Protein AF-A0A953IG51-F1 (afdb_monomer)

Radius of gyration: 17.83 Å; Cα contacts (8 Å, |Δi|>4): 165; chains: 1; bounding box: 42×35×48 Å

Secondary structure (DSSP, 8-state):
--HHHHHHHH-TTHHHHT---STTS-HHHHHHHHHHHHHHHHHHHHHHHHHHHHHHHHHTT--HHHHHHHHHHHHHHIIIIIIIHHHHHHHHHHHHHHHT----SHHHHHHHHHHHHHHHHHHHHHHTT----TT-PSSPP-

Foldseek 3Di:
DDPLLVVLCPPDPLSVVQVQDPPPVCNQQQSLLSSLQVQLVVLVVVLVVLVVVLVVCVVVVHDVLSNLLSQALNQLSCPFSHPVSNVVSVVSSVVCVVVVDGPDDCVSVCSNCCRVVVSVVVNVVSVVPPRAHPVRDPPGDD

Nearest PDB structures (foldseek):
  8x2k-assembly1_A  TM=5.320E-01  e=3.156E+00  Homo sapiens
  2cj7-assembly1_A  TM=3.787E-01  e=5.299E+00  Nicotiana tabacum
  2cj5-assembly1_A  TM=3.652E-01  e=7.615E+00  Nicotiana tabacum

pLDDT: mean 83.53, std 13.09, range [49.72, 96.62]

Solvent-accessible surface area (backbone atoms only — not comparable to full-atom values): 7460 Å² total; per-residue (Å²): 134,57,71,41,50,52,55,37,64,72,32,84,69,62,16,63,77,58,56,69,56,72,89,76,72,53,40,53,27,43,23,47,22,44,41,31,38,52,51,9,54,54,27,42,52,54,18,50,53,32,56,54,45,39,59,48,31,62,76,68,69,48,63,66,65,60,35,42,41,31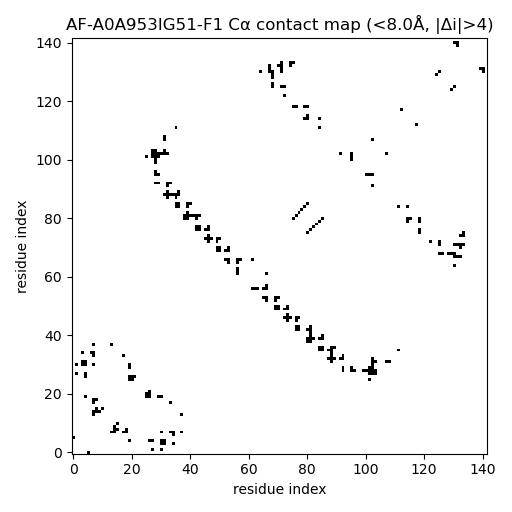,49,19,52,22,41,45,28,41,48,47,36,12,48,53,30,32,51,50,12,53,51,45,38,50,49,17,66,75,69,73,42,63,51,69,68,65,64,65,50,50,56,51,46,50,36,53,52,46,50,51,54,50,51,52,44,34,77,74,66,50,54,54,53,76,79,64,61,80,81,67,76,130

Structure (mmCIF, N/CA/C/O backbone):
data_AF-A0A953IG51-F1
#
_entry.id   AF-A0A953IG51-F1
#
loop_
_atom_site.group_PDB
_atom_site.id
_atom_site.type_symbol
_atom_site.label_atom_id
_atom_site.label_alt_id
_atom_site.label_comp_id
_atom_site.label_asym_id
_atom_site.label_entity_id
_atom_site.label_seq_id
_atom_site.pdbx_PDB_ins_code
_atom_site.Cartn_x
_atom_site.Cartn_y
_atom_site.Cartn_z
_atom_site.occupancy
_atom_site.B_iso_or_equiv
_atom_site.auth_seq_id
_atom_site.auth_comp_id
_atom_site.auth_asym_id
_atom_site.auth_atom_id
_atom_site.pdbx_PDB_model_num
ATOM 1 N N . MET A 1 1 ? -23.320 -6.382 13.100 1.00 55.28 1 MET A N 1
ATOM 2 C CA . MET A 1 1 ? -22.054 -7.010 12.658 1.00 55.28 1 MET A CA 1
ATOM 3 C C . MET A 1 1 ? -21.304 -5.973 11.841 1.00 55.28 1 MET A C 1
ATOM 5 O O . MET A 1 1 ? -21.896 -5.436 10.913 1.00 55.28 1 MET A O 1
ATOM 9 N N . SER A 1 2 ? -20.069 -5.632 12.211 1.00 68.44 2 SER A N 1
ATOM 10 C CA . SER A 1 2 ? -19.272 -4.655 11.456 1.00 68.44 2 SER A CA 1
ATOM 11 C C . SER A 1 2 ? -18.811 -5.245 10.115 1.00 68.44 2 SER A C 1
ATOM 13 O O . SER A 1 2 ? -18.553 -6.449 10.010 1.00 68.44 2 SER A O 1
ATOM 15 N N . ILE A 1 3 ? -18.681 -4.396 9.088 1.00 76.81 3 ILE A N 1
ATOM 16 C CA . ILE A 1 3 ? -18.121 -4.767 7.775 1.00 76.81 3 ILE A CA 1
ATOM 17 C C . ILE A 1 3 ? -16.726 -5.384 7.952 1.00 76.81 3 ILE A C 1
ATOM 19 O O . ILE A 1 3 ? -16.424 -6.410 7.346 1.00 76.81 3 ILE A O 1
ATOM 23 N N . ALA A 1 4 ? -15.912 -4.831 8.858 1.00 70.50 4 ALA A N 1
ATOM 24 C CA . ALA A 1 4 ? -14.575 -5.344 9.141 1.00 70.50 4 ALA A CA 1
ATOM 25 C C . ALA A 1 4 ? -14.598 -6.787 9.671 1.00 70.50 4 ALA A C 1
ATOM 27 O O . ALA A 1 4 ? -13.842 -7.632 9.200 1.00 70.50 4 ALA A O 1
ATOM 28 N N . THR A 1 5 ? -15.520 -7.107 10.585 1.00 71.25 5 THR A N 1
ATOM 29 C CA . THR A 1 5 ? -15.687 -8.468 11.123 1.00 71.25 5 THR A CA 1
ATOM 30 C C . THR A 1 5 ? -16.060 -9.468 10.028 1.00 71.25 5 THR A C 1
ATOM 32 O O . THR A 1 5 ? -15.608 -10.612 10.054 1.00 71.25 5 THR A O 1
ATOM 35 N N . THR A 1 6 ? -16.868 -9.036 9.056 1.00 76.69 6 THR A N 1
ATOM 36 C CA . THR A 1 6 ? -17.263 -9.870 7.912 1.00 76.69 6 THR A CA 1
ATOM 37 C C . THR A 1 6 ? -16.058 -10.158 7.017 1.00 76.69 6 THR A C 1
ATOM 39 O O . THR A 1 6 ? -15.784 -11.321 6.732 1.00 76.69 6 THR A O 1
ATOM 42 N N . LEU A 1 7 ? -15.291 -9.120 6.657 1.00 75.56 7 LEU A N 1
ATOM 43 C CA . LEU A 1 7 ? -14.107 -9.229 5.795 1.00 75.56 7 LEU A CA 1
ATOM 44 C C . LEU A 1 7 ? -13.004 -10.105 6.405 1.00 75.56 7 LEU A C 1
ATOM 46 O O . LEU A 1 7 ? -12.439 -10.964 5.722 1.00 75.56 7 LEU A O 1
ATOM 50 N N . VAL A 1 8 ? -12.724 -9.934 7.701 1.00 75.06 8 VAL A N 1
ATOM 51 C CA . VAL A 1 8 ? -11.751 -10.766 8.422 1.00 75.06 8 VAL A CA 1
ATOM 52 C C . VAL A 1 8 ? -12.167 -12.236 8.354 1.00 75.06 8 VAL A C 1
ATOM 54 O O . VAL A 1 8 ? -11.367 -13.077 7.958 1.00 75.06 8 VAL A O 1
ATOM 57 N N . LYS A 1 9 ? -13.436 -12.555 8.639 1.00 70.25 9 LYS A N 1
ATOM 58 C CA . LYS A 1 9 ? -13.934 -13.943 8.662 1.00 70.25 9 LYS A CA 1
ATOM 59 C C . LYS A 1 9 ? -13.997 -14.611 7.299 1.00 70.25 9 LYS A C 1
ATOM 61 O O . LYS A 1 9 ? -13.795 -15.819 7.217 1.00 70.25 9 LYS A O 1
ATOM 66 N N . SER A 1 10 ? -14.257 -13.850 6.241 1.00 73.50 10 SER A N 1
ATOM 67 C CA . SER A 1 10 ? -14.240 -14.378 4.875 1.00 73.50 10 SER A CA 1
ATOM 68 C C . SER A 1 10 ? -12.830 -14.649 4.343 1.00 73.50 10 SER A C 1
ATOM 70 O O . SER A 1 10 ? -12.695 -15.258 3.286 1.00 73.50 10 SER A O 1
ATOM 72 N N . THR A 1 11 ? -11.773 -14.217 5.042 1.00 72.62 11 THR A N 1
ATOM 73 C CA . THR A 1 11 ? -10.394 -14.399 4.577 1.00 72.62 11 THR A CA 1
ATOM 74 C C . THR A 1 11 ? -9.834 -15.746 5.063 1.00 72.62 11 THR A C 1
ATOM 76 O O . THR A 1 11 ? -9.657 -15.934 6.266 1.00 72.62 11 THR A O 1
ATOM 79 N N . PRO A 1 12 ? -9.497 -16.695 4.173 1.00 59.94 12 PRO A N 1
ATOM 80 C CA . PRO A 1 12 ? -9.271 -18.093 4.554 1.00 59.94 12 PRO A CA 1
ATOM 81 C C . PRO A 1 12 ? -8.053 -18.333 5.462 1.00 59.94 12 PRO A C 1
ATOM 83 O O . PRO A 1 12 ? -8.147 -19.107 6.414 1.00 59.94 12 PRO A O 1
ATOM 86 N N . ILE A 1 13 ? -6.916 -17.683 5.185 1.00 67.50 13 ILE A N 1
ATOM 87 C CA . ILE A 1 13 ? -5.656 -17.897 5.925 1.00 67.50 13 ILE A CA 1
ATOM 88 C C . ILE A 1 13 ? -5.546 -16.904 7.085 1.00 67.50 13 ILE A C 1
ATOM 90 O O . ILE A 1 13 ? -5.515 -17.290 8.252 1.00 67.50 13 ILE A O 1
ATOM 94 N N . PHE A 1 14 ? -5.566 -15.609 6.776 1.00 62.25 14 PHE A N 1
ATOM 95 C CA . PHE A 1 14 ? -5.422 -14.560 7.782 1.00 62.25 14 PHE A CA 1
ATOM 96 C C . PHE A 1 14 ? -6.632 -14.440 8.724 1.00 62.25 14 PHE A C 1
ATOM 98 O O . PHE A 1 14 ? -6.458 -14.136 9.900 1.00 62.25 14 PHE A O 1
ATOM 105 N N . GLY A 1 15 ? -7.847 -14.756 8.268 1.00 58.84 15 GLY A N 1
ATOM 106 C CA . GLY A 1 15 ? -9.052 -14.697 9.104 1.00 58.84 15 GLY A CA 1
ATOM 107 C C . GLY A 1 15 ? -9.077 -15.713 10.243 1.00 58.84 15 GLY A C 1
ATOM 108 O O . GLY A 1 15 ? -9.733 -15.478 11.254 1.00 58.84 15 GLY A O 1
ATOM 109 N N . ARG A 1 16 ? -8.333 -16.822 10.114 1.00 62.75 16 ARG A N 1
ATOM 110 C CA . ARG A 1 16 ? -8.141 -17.798 11.199 1.00 62.75 16 ARG A CA 1
ATOM 111 C C . ARG A 1 16 ? -7.138 -17.309 12.245 1.00 62.75 16 ARG A C 1
ATOM 113 O O . ARG A 1 16 ? -7.336 -17.572 13.423 1.00 62.75 16 ARG A O 1
ATOM 120 N N . MET A 1 17 ? -6.094 -16.588 11.826 1.00 58.62 17 MET A N 1
ATOM 121 C CA . MET A 1 17 ? -5.091 -16.005 12.732 1.00 58.62 17 MET A CA 1
ATOM 122 C C . MET A 1 17 ? -5.637 -14.812 13.520 1.00 58.62 17 MET A C 1
ATOM 124 O O . MET A 1 17 ? -5.308 -14.650 14.689 1.00 58.62 17 MET A O 1
ATOM 128 N N . PHE A 1 18 ? -6.497 -14.008 12.897 1.00 61.56 18 PHE A N 1
ATOM 129 C CA . PHE A 1 18 ? -7.166 -12.868 13.530 1.00 61.56 18 PHE A CA 1
ATOM 130 C C . PHE A 1 18 ? -8.628 -13.171 13.868 1.00 61.56 18 PHE A C 1
ATOM 132 O O . PHE A 1 18 ? -9.478 -12.278 13.838 1.00 61.56 18 PHE A O 1
ATOM 139 N N . ALA A 1 19 ? -8.937 -14.441 14.146 1.00 60.12 19 ALA A N 1
ATOM 140 C CA . ALA A 1 19 ? -10.289 -14.871 14.455 1.00 60.12 19 ALA A CA 1
ATOM 141 C C . ALA A 1 19 ? -10.822 -14.072 15.647 1.00 60.12 19 ALA A C 1
ATOM 143 O O . ALA A 1 19 ? -10.312 -14.148 16.764 1.00 60.12 19 ALA A O 1
ATOM 144 N N . VAL A 1 20 ? -11.851 -13.274 15.381 1.00 60.66 20 VAL A N 1
ATOM 145 C CA . VAL A 1 20 ? -12.461 -12.433 16.399 1.00 60.66 20 VAL A CA 1
ATOM 146 C C . VAL A 1 20 ? -13.403 -13.303 17.235 1.00 60.66 20 VAL A C 1
ATOM 148 O O . VAL A 1 20 ? -14.402 -13.814 16.716 1.00 60.66 20 VAL A O 1
ATOM 151 N N . ASP A 1 21 ? -13.041 -13.528 18.499 1.00 56.53 21 ASP A N 1
ATOM 152 C CA . ASP A 1 21 ? -13.813 -14.351 19.430 1.00 56.53 21 ASP A CA 1
ATOM 153 C C . ASP A 1 21 ? -15.129 -13.654 19.806 1.00 56.53 21 ASP A C 1
ATOM 155 O O . ASP A 1 21 ? -15.152 -12.530 20.310 1.00 56.53 21 ASP A O 1
ATOM 159 N N . LYS A 1 22 ? -16.239 -14.347 19.540 1.00 59.78 22 LYS A N 1
ATOM 160 C CA . LYS A 1 22 ? -17.603 -13.883 19.815 1.00 59.78 22 LYS A CA 1
ATOM 161 C C . LYS A 1 22 ? -18.030 -14.082 21.262 1.00 59.78 22 LYS A C 1
ATOM 163 O O . LYS A 1 22 ? -18.970 -13.423 21.695 1.00 59.78 22 LYS A O 1
ATOM 168 N N . SER A 1 23 ? -17.389 -14.994 21.988 1.00 54.94 23 SER A N 1
ATOM 169 C CA . SER A 1 23 ? -17.820 -15.396 23.329 1.00 54.94 23 SER A CA 1
ATOM 170 C C . SER A 1 23 ? -17.593 -14.308 24.383 1.00 54.94 23 SER A C 1
ATOM 172 O O . SER A 1 23 ? -18.292 -14.269 25.391 1.00 54.94 23 SER A O 1
ATOM 174 N N . THR A 1 24 ? -16.663 -13.385 24.123 1.00 57.97 24 THR A N 1
ATOM 175 C CA . THR A 1 24 ? -16.230 -12.352 25.075 1.00 57.97 24 THR A CA 1
ATOM 176 C C . THR A 1 24 ? -16.889 -10.987 24.857 1.00 57.97 24 THR A C 1
ATOM 178 O O . THR A 1 24 ? -16.713 -10.092 25.678 1.00 57.97 24 THR A O 1
ATOM 181 N N . GLY A 1 25 ? -17.633 -10.790 23.759 1.00 58.25 25 GLY A N 1
ATOM 182 C CA . GLY A 1 25 ? -18.230 -9.491 23.408 1.00 58.25 25 GLY A CA 1
ATOM 183 C C . GLY A 1 25 ? -17.225 -8.420 22.952 1.00 58.25 25 GLY A C 1
ATOM 184 O O . GLY A 1 25 ? -17.618 -7.289 22.681 1.00 58.25 25 GLY A O 1
ATOM 185 N N . LEU A 1 26 ? -15.939 -8.766 22.812 1.00 58.81 26 LEU A N 1
ATOM 186 C CA . LEU A 1 26 ? -14.856 -7.844 22.440 1.00 58.81 26 LEU A CA 1
ATOM 187 C C . LEU A 1 26 ? -14.641 -7.746 20.917 1.00 58.81 26 LEU A C 1
ATOM 189 O O . LEU A 1 26 ? -13.632 -7.195 20.472 1.00 58.81 26 LEU A O 1
ATOM 193 N N . GLU A 1 27 ? -15.575 -8.260 20.099 1.00 64.44 27 GLU A N 1
ATOM 194 C CA . GLU A 1 27 ? -15.394 -8.313 18.640 1.00 64.44 27 GLU A CA 1
ATOM 195 C C . GLU A 1 27 ? -15.150 -6.935 18.018 1.00 64.44 27 GLU A C 1
ATOM 197 O O . GLU A 1 27 ? -14.348 -6.781 17.094 1.00 64.44 27 GLU A O 1
ATOM 202 N N . GLU A 1 28 ? -15.843 -5.925 18.529 1.00 61.12 28 GLU A N 1
ATOM 203 C CA . GLU A 1 28 ? -15.768 -4.571 17.996 1.00 61.12 28 GLU A CA 1
ATOM 204 C C . GLU A 1 28 ? -14.478 -3.841 18.379 1.00 61.12 28 GLU A C 1
ATOM 206 O O . GLU A 1 28 ? -14.121 -2.855 17.738 1.00 61.12 28 GLU A O 1
ATOM 211 N N . ILE A 1 29 ? -13.748 -4.333 19.384 1.00 63.91 29 ILE A N 1
ATOM 212 C CA . ILE A 1 29 ? -12.485 -3.724 19.810 1.00 63.91 29 ILE A CA 1
ATOM 213 C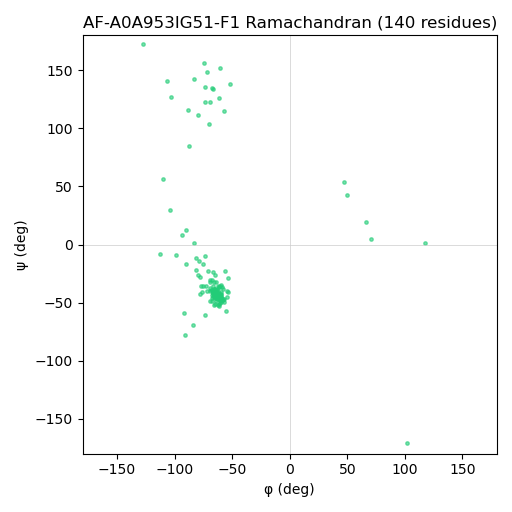 C . ILE A 1 29 ? -11.390 -3.966 18.778 1.00 63.91 29 ILE A C 1
ATOM 215 O O . ILE A 1 29 ? -10.637 -3.047 18.457 1.00 63.91 29 ILE A O 1
ATOM 219 N N . ASN A 1 30 ? -11.348 -5.168 18.200 1.00 76.31 30 ASN A N 1
ATOM 220 C CA . ASN A 1 30 ? -10.200 -5.606 17.410 1.00 76.31 30 ASN A CA 1
ATOM 221 C C . ASN A 1 30 ? -10.481 -5.778 15.914 1.00 76.31 30 ASN A C 1
ATOM 223 O O . ASN A 1 30 ? -9.530 -5.955 15.158 1.00 76.31 30 ASN A O 1
ATOM 227 N N . ALA A 1 31 ? -11.731 -5.684 15.447 1.00 83.31 31 ALA A N 1
ATOM 228 C CA . ALA A 1 31 ? -12.062 -5.958 14.044 1.00 83.31 31 ALA A CA 1
ATOM 229 C C . ALA A 1 31 ? -11.354 -5.027 13.037 1.00 83.31 31 ALA A C 1
ATOM 231 O O . ALA A 1 31 ? -10.784 -5.505 12.057 1.00 83.31 31 ALA A O 1
ATOM 232 N N . TRP A 1 32 ? -11.365 -3.709 13.265 1.00 89.31 32 TRP A N 1
ATOM 233 C CA . TRP A 1 32 ? -10.679 -2.746 12.390 1.00 89.31 32 TRP A CA 1
ATOM 234 C C . TRP A 1 32 ? -9.148 -2.848 12.464 1.00 89.31 32 TRP A C 1
ATOM 236 O O . TRP A 1 32 ? -8.524 -2.949 11.405 1.00 89.31 32 TRP A O 1
ATOM 246 N N . PRO A 1 33 ? -8.528 -2.882 13.663 1.00 90.12 33 PRO A N 1
ATOM 247 C CA . PRO A 1 33 ? -7.095 -3.137 13.792 1.00 90.12 33 PRO A CA 1
ATOM 248 C C . PRO A 1 33 ? -6.643 -4.428 13.102 1.00 90.12 33 PRO A C 1
ATOM 250 O O . PRO A 1 33 ? -5.662 -4.419 12.360 1.00 90.12 33 PRO A O 1
ATOM 253 N N . ALA A 1 34 ? -7.388 -5.522 13.288 1.00 88.62 34 ALA A N 1
ATOM 254 C CA . ALA A 1 34 ? -7.118 -6.799 12.639 1.00 88.62 34 ALA A CA 1
ATOM 255 C C . ALA A 1 34 ? -7.175 -6.679 11.114 1.00 88.62 34 ALA A C 1
ATOM 257 O O . ALA A 1 34 ? -6.242 -7.102 10.438 1.00 88.62 34 ALA A O 1
ATOM 258 N N . LEU A 1 35 ? -8.219 -6.049 10.566 1.00 90.62 35 LEU A N 1
ATOM 259 C CA . LEU A 1 35 ? -8.336 -5.840 9.124 1.00 90.62 35 LEU A CA 1
ATOM 260 C C . LEU A 1 35 ? -7.163 -5.014 8.567 1.00 90.62 35 LEU A C 1
ATOM 262 O O . LEU A 1 35 ? -6.605 -5.369 7.532 1.00 90.62 35 LEU A O 1
ATOM 266 N N . MET A 1 36 ? -6.749 -3.950 9.263 1.00 94.12 36 MET A N 1
ATOM 267 C CA . MET A 1 36 ? -5.596 -3.133 8.865 1.00 94.12 36 MET A CA 1
ATOM 268 C C . MET A 1 36 ? -4.296 -3.942 8.832 1.00 94.12 36 MET A C 1
ATOM 270 O O . MET A 1 36 ? -3.559 -3.846 7.850 1.00 94.12 36 MET A O 1
ATOM 274 N N . ILE A 1 37 ? -4.042 -4.757 9.861 1.00 93.81 37 ILE A N 1
ATOM 275 C CA . ILE A 1 37 ? -2.861 -5.630 9.944 1.00 93.81 37 ILE A CA 1
ATOM 276 C C . ILE A 1 37 ? -2.905 -6.711 8.856 1.00 93.81 37 ILE A C 1
ATOM 278 O O . ILE A 1 37 ? -1.913 -6.964 8.182 1.00 93.81 37 ILE A O 1
ATOM 282 N N . MET A 1 38 ? -4.056 -7.344 8.638 1.00 92.25 38 MET A N 1
ATOM 283 C CA . MET A 1 38 ? -4.209 -8.359 7.594 1.00 92.25 38 MET A CA 1
ATOM 284 C C . MET A 1 38 ? -3.929 -7.789 6.209 1.00 92.25 38 MET A C 1
ATOM 286 O O . MET A 1 38 ? -3.137 -8.342 5.449 1.00 92.25 38 MET A O 1
ATOM 290 N N . SER A 1 39 ? -4.562 -6.662 5.888 1.00 93.38 39 SER A N 1
ATOM 291 C CA . SER A 1 39 ? -4.361 -5.987 4.614 1.00 93.38 39 SER A CA 1
ATOM 292 C C . SER A 1 39 ? -2.912 -5.513 4.450 1.00 93.38 39 SER A C 1
ATOM 294 O O . SER A 1 39 ? -2.383 -5.622 3.349 1.00 93.38 39 SER A O 1
ATOM 296 N N . SER A 1 40 ? -2.228 -5.065 5.511 1.00 95.94 40 SER A N 1
ATOM 297 C CA . SER A 1 40 ? -0.828 -4.639 5.388 1.00 95.94 40 SER A CA 1
ATOM 298 C C . SER A 1 40 ? 0.101 -5.797 5.018 1.00 95.94 40 SER A C 1
ATOM 300 O O . SER A 1 40 ? 0.970 -5.625 4.168 1.00 95.94 40 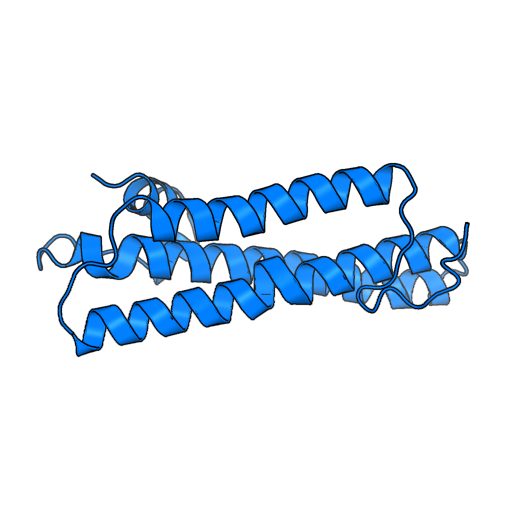SER A O 1
ATOM 302 N N . PHE A 1 41 ? -0.117 -7.003 5.550 1.00 94.38 41 PHE A N 1
ATOM 303 C CA . PHE A 1 41 ? 0.657 -8.181 5.143 1.00 94.38 41 PHE A CA 1
ATOM 304 C C . PHE A 1 41 ? 0.412 -8.598 3.690 1.00 94.38 41 PHE A C 1
ATOM 306 O O . PHE A 1 41 ? 1.343 -9.056 3.029 1.00 94.38 41 PHE A O 1
ATOM 313 N N . VAL A 1 42 ? -0.796 -8.397 3.158 1.00 93.81 42 VAL A N 1
ATOM 314 C CA . VAL A 1 42 ? -1.046 -8.579 1.717 1.00 93.81 42 VAL A CA 1
ATOM 315 C C . VAL A 1 42 ? -0.171 -7.619 0.908 1.00 93.81 42 VAL A C 1
ATOM 317 O O . VAL A 1 42 ? 0.507 -8.038 -0.029 1.00 93.81 42 VAL A O 1
ATOM 320 N N . TRP A 1 43 ? -0.108 -6.350 1.314 1.00 95.44 43 TRP A N 1
ATOM 321 C CA . TRP A 1 43 ? 0.743 -5.356 0.661 1.00 95.44 43 TRP A CA 1
ATOM 322 C C . TRP A 1 43 ? 2.239 -5.610 0.836 1.00 95.44 43 TRP A C 1
ATOM 324 O O . TRP A 1 43 ? 2.996 -5.326 -0.087 1.00 95.44 43 TRP A O 1
ATOM 334 N N . LEU A 1 44 ? 2.673 -6.210 1.949 1.00 96.19 44 LEU A N 1
ATOM 335 C CA . LEU A 1 44 ? 4.055 -6.665 2.116 1.00 96.19 44 LEU A CA 1
ATOM 336 C C . LEU A 1 44 ? 4.428 -7.726 1.079 1.00 96.19 44 LEU A C 1
ATOM 338 O O . LEU A 1 44 ? 5.514 -7.665 0.513 1.00 96.19 44 LEU A O 1
ATOM 342 N N . VAL A 1 45 ? 3.538 -8.685 0.811 1.00 95.94 45 VAL A N 1
ATOM 343 C CA . VAL A 1 45 ? 3.779 -9.707 -0.217 1.00 95.94 45 VAL A CA 1
ATOM 344 C C . VAL A 1 45 ? 3.883 -9.057 -1.595 1.00 95.94 45 VAL A C 1
ATOM 346 O O . VAL A 1 45 ? 4.837 -9.330 -2.319 1.00 95.94 45 VAL A O 1
ATOM 349 N N . VAL A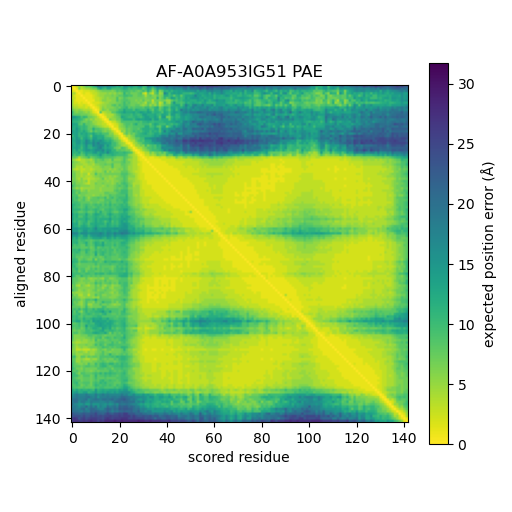 1 46 ? 2.961 -8.151 -1.937 1.00 94.88 46 VAL A N 1
ATOM 350 C CA . VAL A 1 46 ? 3.002 -7.397 -3.205 1.00 94.88 46 VAL A CA 1
ATOM 351 C C . VAL A 1 46 ? 4.312 -6.620 -3.335 1.00 94.88 46 VAL A C 1
ATOM 353 O O . VAL A 1 46 ? 5.014 -6.743 -4.337 1.00 94.88 46 VAL A O 1
ATOM 356 N N . ALA A 1 47 ? 4.681 -5.869 -2.300 1.00 95.19 47 ALA A N 1
ATOM 357 C CA . ALA A 1 47 ? 5.929 -5.129 -2.247 1.00 95.19 47 ALA A CA 1
ATOM 358 C C . ALA A 1 47 ? 7.155 -6.040 -2.381 1.00 95.19 47 ALA A C 1
ATOM 360 O O . ALA A 1 47 ? 8.060 -5.726 -3.149 1.00 95.19 47 ALA A O 1
ATOM 361 N N . GLY A 1 48 ? 7.190 -7.167 -1.671 1.00 95.69 48 GLY A N 1
ATOM 362 C CA . GLY A 1 48 ? 8.280 -8.137 -1.736 1.00 95.69 48 GLY A CA 1
ATOM 363 C C . GLY A 1 48 ? 8.450 -8.718 -3.137 1.00 95.69 48 GLY A C 1
ATOM 364 O O . GLY A 1 48 ? 9.565 -8.746 -3.650 1.00 95.69 48 GLY A O 1
ATOM 365 N N . LEU A 1 49 ? 7.349 -9.095 -3.796 1.00 96.38 49 LEU A N 1
ATOM 366 C CA . LEU A 1 49 ? 7.369 -9.581 -5.179 1.00 96.38 49 LEU A CA 1
ATOM 367 C C . LEU A 1 49 ? 7.901 -8.518 -6.146 1.00 96.38 49 LEU A C 1
ATOM 369 O O . LEU A 1 49 ? 8.786 -8.815 -6.943 1.00 96.38 49 LEU A O 1
ATOM 373 N N . LEU A 1 50 ? 7.439 -7.270 -6.035 1.00 94.94 50 LEU A N 1
ATOM 374 C CA . LEU A 1 50 ? 7.980 -6.153 -6.821 1.00 94.94 50 LEU A CA 1
ATOM 375 C C . LEU A 1 50 ? 9.472 -5.923 -6.521 1.00 94.94 50 LEU A C 1
ATOM 377 O O . LEU A 1 50 ? 10.262 -5.662 -7.423 1.00 94.94 50 LEU A O 1
ATOM 381 N N . GLY A 1 51 ? 9.883 -6.109 -5.266 1.00 93.94 51 GLY A N 1
ATOM 382 C CA . GLY A 1 51 ? 11.280 -6.061 -4.841 1.00 93.94 51 GLY A CA 1
ATOM 383 C C . GLY A 1 51 ? 12.165 -7.081 -5.555 1.00 93.94 51 GLY A C 1
ATOM 384 O O . GLY A 1 51 ? 13.301 -6.760 -5.887 1.00 93.94 51 GLY A O 1
ATOM 385 N N . LEU A 1 52 ? 11.638 -8.275 -5.843 1.00 95.69 52 LEU A N 1
ATOM 386 C CA . LEU A 1 52 ? 12.324 -9.320 -6.613 1.00 95.69 52 LEU A CA 1
ATOM 387 C C . LEU A 1 52 ? 12.308 -9.056 -8.125 1.00 95.69 52 LEU A C 1
ATOM 389 O O . LEU A 1 52 ? 13.229 -9.469 -8.830 1.00 95.69 52 LEU A O 1
ATOM 393 N N . VAL A 1 53 ? 11.295 -8.350 -8.633 1.00 94.38 53 VAL A N 1
ATOM 394 C CA . VAL A 1 53 ? 11.221 -7.972 -10.053 1.00 94.38 53 VAL A CA 1
ATOM 395 C C . VAL A 1 53 ? 12.325 -6.976 -10.416 1.00 94.38 53 VAL A C 1
ATOM 397 O O . VAL A 1 53 ? 12.899 -7.091 -11.493 1.00 94.38 53 VAL A O 1
ATOM 400 N N . MET A 1 54 ? 12.699 -6.052 -9.525 1.00 92.31 54 MET A N 1
ATOM 401 C CA . MET A 1 54 ? 13.782 -5.091 -9.794 1.00 92.31 54 MET A CA 1
ATOM 402 C C . MET A 1 54 ? 15.124 -5.753 -10.180 1.00 92.31 54 MET A C 1
ATOM 404 O O . MET A 1 54 ? 15.604 -5.488 -11.283 1.00 92.31 54 MET A O 1
ATOM 408 N N . PRO A 1 55 ? 15.737 -6.643 -9.372 1.00 93.94 55 PRO A N 1
ATOM 409 C CA . PRO A 1 55 ? 16.964 -7.324 -9.778 1.00 93.94 55 PRO A CA 1
ATOM 410 C C . PRO A 1 55 ? 16.740 -8.237 -10.988 1.00 93.94 55 PRO A C 1
ATOM 412 O O . PRO A 1 55 ? 17.631 -8.345 -11.822 1.00 93.94 55 PRO A O 1
ATOM 415 N N . ALA A 1 56 ? 15.554 -8.840 -11.152 1.00 94.25 56 ALA A N 1
ATOM 416 C CA . ALA A 1 56 ? 15.248 -9.617 -12.352 1.00 94.25 56 ALA A CA 1
ATOM 417 C C . ALA A 1 56 ? 15.314 -8.751 -13.623 1.00 94.25 56 ALA A C 1
ATOM 419 O O . ALA A 1 56 ? 15.919 -9.170 -14.605 1.00 94.25 56 ALA A O 1
ATOM 420 N N . THR A 1 57 ? 14.781 -7.522 -13.599 1.00 93.56 57 THR A N 1
ATOM 421 C CA . THR A 1 57 ? 14.886 -6.605 -14.750 1.00 93.56 57 THR A CA 1
ATOM 422 C C . THR A 1 57 ? 16.335 -6.291 -15.111 1.00 93.56 57 THR A C 1
ATOM 424 O O . THR A 1 57 ? 16.647 -6.199 -16.291 1.00 93.56 57 THR A O 1
ATOM 427 N N . GLN A 1 58 ? 17.228 -6.211 -14.121 1.00 91.19 58 GLN A N 1
ATOM 428 C CA . GLN A 1 58 ? 18.656 -5.979 -14.346 1.00 91.19 58 GLN A CA 1
ATOM 429 C C . GLN A 1 58 ? 19.383 -7.234 -14.854 1.00 91.19 58 GLN A C 1
ATOM 431 O O . GLN A 1 58 ? 20.210 -7.136 -15.752 1.00 91.19 58 GLN A O 1
ATOM 436 N N . ILE A 1 59 ? 19.072 -8.415 -14.310 1.00 95.94 59 ILE A N 1
ATOM 437 C CA . ILE A 1 59 ? 19.692 -9.693 -14.709 1.00 95.94 59 ILE A CA 1
ATOM 438 C C . ILE A 1 59 ? 19.339 -10.058 -16.155 1.00 95.94 59 ILE A C 1
ATOM 440 O O . ILE A 1 59 ? 20.180 -10.590 -16.876 1.00 95.94 59 ILE A O 1
ATOM 444 N N . PHE A 1 60 ? 18.102 -9.787 -16.572 1.00 96.00 60 PHE A N 1
ATOM 445 C CA . PHE A 1 60 ? 17.609 -10.099 -17.914 1.00 96.00 60 PHE A CA 1
ATOM 446 C C . PHE A 1 60 ? 17.754 -8.941 -18.912 1.00 96.00 60 PHE A C 1
ATOM 448 O O . PHE A 1 60 ? 17.219 -9.046 -20.012 1.00 96.00 60 PHE A O 1
ATOM 455 N N . ASP A 1 61 ? 18.445 -7.859 -18.534 1.00 92.25 61 ASP A N 1
ATOM 456 C CA . ASP A 1 61 ? 18.659 -6.666 -19.369 1.00 92.25 61 ASP A CA 1
ATOM 457 C C . ASP A 1 61 ? 17.351 -6.120 -19.984 1.00 92.25 61 ASP A C 1
ATOM 459 O O . ASP A 1 61 ? 17.254 -5.791 -21.167 1.00 92.25 61 ASP A O 1
ATOM 463 N N . LEU A 1 62 ? 16.287 -6.086 -19.172 1.00 92.62 62 LEU A N 1
ATOM 464 C CA . LEU A 1 62 ? 14.989 -5.550 -19.580 1.00 92.62 62 LEU A CA 1
ATOM 465 C C . LEU A 1 62 ? 15.036 -4.019 -19.632 1.00 92.62 62 LEU A C 1
ATOM 467 O O . LEU A 1 62 ? 15.815 -3.374 -18.931 1.00 92.62 62 LEU A O 1
ATOM 471 N N . GLY A 1 63 ? 14.138 -3.424 -20.424 1.00 87.44 63 GLY A N 1
ATOM 472 C CA . GLY A 1 63 ? 14.049 -1.969 -20.559 1.00 87.44 63 GLY A CA 1
ATOM 473 C C . GLY A 1 63 ? 13.960 -1.250 -19.208 1.00 87.44 63 GLY A C 1
ATOM 474 O O . GLY A 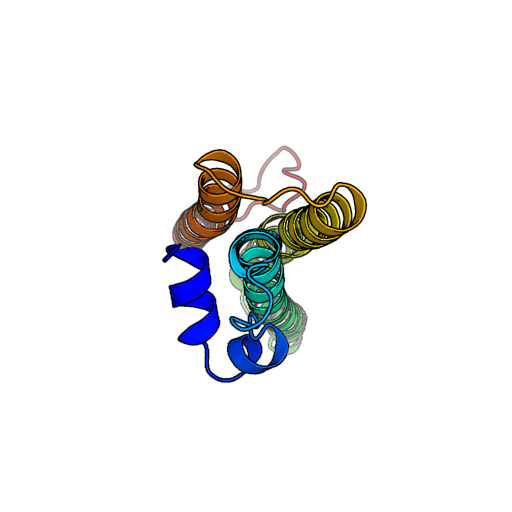1 63 ? 13.219 -1.670 -18.314 1.00 87.44 63 GLY A O 1
ATOM 475 N N . SER A 1 64 ? 14.683 -0.133 -19.080 1.00 85.75 64 SER A N 1
ATOM 476 C CA . SER A 1 64 ? 14.754 0.695 -17.862 1.00 85.75 64 SER A CA 1
ATOM 477 C C . SER A 1 64 ? 13.377 1.124 -17.344 1.00 85.75 64 SER A C 1
ATOM 479 O O . SER A 1 64 ? 13.170 1.264 -16.139 1.00 85.75 64 SER A O 1
ATOM 481 N N . ASP A 1 65 ? 12.404 1.247 -18.241 1.00 87.62 65 ASP A N 1
ATOM 482 C CA . ASP A 1 65 ? 11.000 1.488 -17.932 1.00 87.62 65 ASP A CA 1
ATOM 483 C C . ASP A 1 65 ? 10.402 0.476 -16.953 1.00 87.62 65 ASP A C 1
ATOM 485 O O . ASP A 1 65 ? 9.669 0.866 -16.040 1.00 87.62 65 ASP A O 1
ATOM 489 N N . HIS A 1 66 ? 10.728 -0.811 -17.095 1.00 89.56 66 HIS A N 1
ATOM 490 C CA . HIS A 1 66 ? 10.253 -1.851 -16.185 1.00 89.56 66 HIS A CA 1
ATOM 491 C C . HIS A 1 66 ? 10.864 -1.693 -14.797 1.00 89.56 66 HIS A C 1
ATOM 493 O O . HIS A 1 66 ? 10.159 -1.854 -13.798 1.00 89.56 66 HIS A O 1
ATOM 499 N N . PHE A 1 67 ? 12.144 -1.322 -14.728 1.00 90.31 67 PHE A N 1
ATOM 500 C CA . PHE A 1 67 ? 12.823 -1.060 -13.465 1.00 90.31 67 PHE A CA 1
ATOM 501 C C . PHE A 1 67 ? 12.171 0.114 -12.726 1.00 90.31 67 PHE A C 1
ATOM 503 O O . PHE A 1 67 ? 11.766 -0.044 -11.578 1.00 90.31 67 PHE A O 1
ATOM 510 N N . TYR A 1 68 ? 11.988 1.264 -13.386 1.00 88.44 68 TYR A N 1
ATOM 511 C CA . TYR A 1 68 ? 11.402 2.449 -12.748 1.00 88.44 68 TYR A CA 1
ATOM 512 C C . TYR A 1 68 ? 9.933 2.260 -12.364 1.00 88.44 68 TYR A C 1
ATOM 514 O O . TYR A 1 68 ? 9.535 2.648 -11.268 1.00 88.44 68 TYR A O 1
ATOM 522 N N . THR A 1 69 ? 9.148 1.594 -13.213 1.00 90.75 69 THR A N 1
ATOM 523 C CA . THR A 1 69 ? 7.757 1.225 -12.899 1.00 90.75 69 THR A CA 1
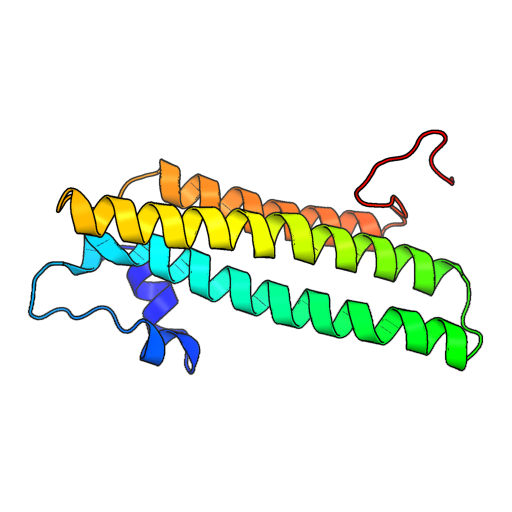ATOM 524 C C . THR A 1 69 ? 7.700 0.366 -11.634 1.00 90.75 69 THR A C 1
ATOM 526 O O . THR A 1 69 ? 6.934 0.640 -10.708 1.00 90.75 69 THR A O 1
ATOM 529 N N . THR A 1 70 ? 8.557 -0.654 -11.564 1.00 92.12 70 THR A N 1
ATOM 530 C CA . THR A 1 70 ? 8.623 -1.566 -10.419 1.00 92.12 70 THR A CA 1
ATOM 531 C C . THR A 1 70 ? 9.122 -0.855 -9.165 1.00 92.12 70 THR A C 1
ATOM 533 O O . THR A 1 70 ? 8.558 -1.060 -8.094 1.00 92.12 70 THR A O 1
ATOM 536 N N . LEU A 1 71 ? 10.125 0.017 -9.288 1.00 91.81 71 LEU A N 1
ATOM 537 C CA . LEU A 1 71 ? 10.670 0.810 -8.188 1.00 91.81 71 LEU A CA 1
ATOM 538 C C . LEU A 1 71 ? 9.599 1.709 -7.560 1.00 91.81 71 LEU A C 1
ATOM 540 O O . LEU A 1 71 ? 9.467 1.749 -6.335 1.00 91.81 71 LEU A O 1
ATOM 544 N N . THR A 1 72 ? 8.802 2.391 -8.386 1.00 91.38 72 THR A N 1
ATOM 545 C CA . THR A 1 72 ? 7.683 3.216 -7.922 1.00 91.38 72 THR A CA 1
ATOM 546 C C . THR A 1 72 ? 6.635 2.383 -7.192 1.00 91.38 72 THR A C 1
ATOM 548 O O . THR A 1 72 ? 6.276 2.715 -6.061 1.00 91.38 72 THR A O 1
ATOM 551 N N . LEU A 1 73 ? 6.167 1.285 -7.800 1.00 92.69 73 LEU A N 1
ATOM 552 C CA . LEU A 1 73 ? 5.155 0.417 -7.189 1.00 92.69 73 LEU A CA 1
ATOM 553 C C . LEU A 1 73 ? 5.659 -0.215 -5.886 1.00 92.69 73 LEU A C 1
ATOM 555 O O . LEU A 1 73 ? 4.922 -0.263 -4.904 1.00 92.69 73 LEU A O 1
ATOM 559 N N . HIS A 1 74 ? 6.915 -0.666 -5.859 1.00 94.44 74 HIS A N 1
ATOM 560 C CA . HIS A 1 74 ? 7.549 -1.257 -4.685 1.00 94.44 74 HIS A CA 1
ATOM 561 C C . HIS A 1 74 ? 7.608 -0.260 -3.525 1.00 94.44 74 HIS A C 1
ATOM 563 O O . HIS A 1 74 ? 7.128 -0.561 -2.431 1.00 94.44 74 HIS A O 1
ATOM 569 N N . GLY A 1 75 ? 8.149 0.939 -3.773 1.00 91.31 75 GLY A N 1
ATOM 570 C CA . GLY A 1 75 ? 8.248 1.987 -2.761 1.00 91.31 75 GLY A CA 1
ATOM 571 C C . GLY A 1 75 ? 6.875 2.405 -2.240 1.00 91.31 75 GLY A C 1
ATOM 572 O O . GLY A 1 75 ? 6.653 2.447 -1.032 1.00 91.31 75 GLY A O 1
ATOM 573 N N . ALA A 1 76 ? 5.920 2.630 -3.143 1.00 91.12 76 ALA A N 1
ATOM 574 C CA . ALA A 1 76 ? 4.559 2.994 -2.773 1.00 91.12 76 ALA A CA 1
ATOM 575 C C . ALA A 1 76 ? 3.871 1.921 -1.915 1.00 91.12 76 ALA A C 1
ATOM 577 O O . ALA A 1 76 ? 3.298 2.259 -0.876 1.00 91.12 76 ALA A O 1
ATOM 578 N N . ALA A 1 77 ? 3.954 0.647 -2.319 1.00 93.69 77 ALA A N 1
ATOM 579 C CA . ALA A 1 77 ? 3.359 -0.480 -1.606 1.00 93.69 77 ALA A CA 1
ATOM 580 C C . ALA A 1 77 ? 3.997 -0.700 -0.225 1.00 93.69 77 ALA A C 1
ATOM 582 O O . ALA A 1 77 ? 3.276 -0.938 0.745 1.00 93.69 77 ALA A O 1
ATOM 583 N N . LEU A 1 78 ? 5.326 -0.570 -0.106 1.00 94.06 78 LEU A N 1
ATOM 584 C CA . LEU A 1 78 ? 6.020 -0.679 1.180 1.00 94.06 78 LEU A CA 1
ATOM 585 C C . LEU A 1 78 ? 5.641 0.442 2.141 1.00 94.06 78 LEU A C 1
ATOM 587 O O . LEU A 1 78 ? 5.427 0.191 3.328 1.00 94.06 78 LEU A O 1
ATOM 591 N N . THR A 1 79 ? 5.597 1.682 1.662 1.00 91.81 79 THR A N 1
ATOM 592 C CA . THR A 1 79 ? 5.423 2.837 2.538 1.00 91.81 79 THR A CA 1
ATOM 593 C C . THR A 1 79 ? 3.988 2.929 3.043 1.00 91.81 79 THR A C 1
ATOM 595 O O . THR A 1 79 ? 3.760 2.851 4.251 1.00 91.81 79 THR A O 1
ATOM 598 N N . PHE A 1 80 ? 3.013 3.075 2.144 1.00 89.94 80 PHE A N 1
ATOM 599 C CA . PHE A 1 80 ? 1.658 3.467 2.535 1.00 89.94 80 PHE A CA 1
ATOM 600 C C . PHE A 1 80 ? 0.796 2.282 2.984 1.00 89.94 80 PHE A C 1
ATOM 602 O O . PHE A 1 80 ? 0.498 2.188 4.179 1.00 89.94 80 PHE A O 1
ATOM 609 N N . PRO A 1 81 ? 0.397 1.357 2.095 1.00 93.38 81 PRO A N 1
ATOM 610 C CA . PRO A 1 81 ? -0.560 0.334 2.465 1.00 93.38 81 PRO A CA 1
ATOM 611 C C . PRO A 1 81 ? 0.080 -0.817 3.264 1.00 93.38 81 PRO A C 1
ATOM 613 O O . PRO A 1 81 ? -0.647 -1.569 3.911 1.00 93.38 81 PRO A O 1
ATOM 616 N N . PHE A 1 82 ? 1.418 -0.934 3.297 1.00 95.88 82 PHE A N 1
ATOM 617 C CA . PHE A 1 82 ? 2.121 -1.793 4.255 1.00 95.88 82 PHE A CA 1
ATOM 618 C C . PHE A 1 82 ? 2.507 -1.050 5.544 1.00 95.88 82 PHE A C 1
ATOM 620 O O . PHE A 1 82 ? 1.840 -1.228 6.561 1.00 95.88 82 PHE A O 1
ATOM 627 N N . SER A 1 83 ? 3.571 -0.236 5.539 1.00 95.50 83 SER A N 1
ATOM 628 C CA . SER A 1 83 ? 4.208 0.241 6.781 1.00 95.50 83 SER A CA 1
ATOM 629 C C . SER A 1 83 ? 3.301 1.153 7.604 1.00 95.50 83 SER A C 1
ATOM 631 O O . SER A 1 83 ? 3.082 0.898 8.790 1.00 95.50 83 SER A O 1
ATOM 633 N N . PHE A 1 84 ? 2.729 2.194 6.989 1.00 95.12 84 PHE A N 1
ATOM 634 C CA . PHE A 1 84 ? 1.823 3.102 7.695 1.00 95.12 84 PHE A CA 1
ATOM 635 C C . PHE A 1 84 ? 0.554 2.381 8.160 1.00 95.12 84 PHE A C 1
ATOM 637 O O . PHE A 1 84 ? 0.088 2.607 9.279 1.00 95.12 84 PHE A O 1
ATOM 644 N N . GLN A 1 85 ? 0.005 1.484 7.338 1.00 95.69 85 GLN A N 1
ATOM 645 C CA . GLN A 1 85 ? -1.195 0.739 7.705 1.00 95.69 85 GLN A CA 1
ATOM 646 C C . GLN A 1 85 ? -0.938 -0.257 8.842 1.00 95.69 85 GLN A C 1
ATOM 648 O O . GLN A 1 85 ? -1.761 -0.375 9.749 1.00 95.69 85 GLN A O 1
ATOM 653 N N . LEU A 1 86 ? 0.214 -0.933 8.835 1.00 96.31 86 LEU A N 1
ATOM 654 C CA . LEU A 1 86 ? 0.646 -1.807 9.922 1.00 96.31 86 LEU A CA 1
ATOM 655 C C . LEU A 1 86 ? 0.842 -1.007 11.213 1.00 96.31 86 LEU A C 1
ATOM 657 O O . LEU A 1 86 ? 0.347 -1.417 12.261 1.00 96.31 86 LEU A O 1
ATOM 661 N N . MET A 1 87 ? 1.508 0.148 11.134 1.00 96.62 87 MET A N 1
ATOM 662 C CA . MET A 1 87 ? 1.705 1.045 12.274 1.00 96.62 87 MET A CA 1
ATOM 663 C C . MET A 1 87 ? 0.365 1.472 12.885 1.00 96.62 87 MET A C 1
ATOM 665 O O . MET A 1 87 ? 0.189 1.375 14.100 1.00 96.62 87 MET A O 1
ATOM 669 N N . MET A 1 88 ? -0.602 1.885 12.058 1.00 94.50 88 MET A N 1
ATOM 670 C CA . MET A 1 88 ? -1.941 2.230 12.541 1.00 94.50 88 MET A CA 1
ATOM 671 C C . MET A 1 88 ? -2.679 1.022 13.114 1.00 94.50 88 MET A C 1
ATOM 673 O O . MET A 1 88 ? -3.243 1.123 14.199 1.00 94.50 88 MET A O 1
ATOM 677 N N . GLY A 1 89 ? -2.651 -0.126 12.435 1.00 92.88 89 GLY A N 1
ATOM 678 C CA . GLY A 1 89 ? -3.313 -1.344 12.893 1.00 92.88 89 GLY A CA 1
ATOM 679 C C . GLY A 1 89 ? -2.798 -1.810 14.257 1.00 92.88 89 GLY A C 1
ATOM 680 O O . GLY A 1 89 ? -3.587 -2.016 15.175 1.00 92.88 89 GLY A O 1
ATOM 681 N N . VAL A 1 90 ? -1.478 -1.896 14.441 1.00 93.06 90 VAL A N 1
ATOM 682 C CA . VAL A 1 90 ? -0.864 -2.274 15.728 1.00 93.06 90 VAL A CA 1
ATOM 683 C C . VAL A 1 90 ? -1.115 -1.209 16.799 1.00 93.06 90 VAL A C 1
ATOM 685 O O . VAL A 1 90 ? -1.443 -1.545 17.939 1.00 93.06 90 VAL A O 1
ATOM 688 N N . GLY A 1 91 ? -1.008 0.075 16.442 1.00 92.12 91 GLY A N 1
ATOM 689 C CA . GLY A 1 91 ? -1.270 1.189 17.353 1.00 92.12 91 GLY A CA 1
ATOM 690 C C . GLY A 1 91 ? -2.705 1.190 17.881 1.00 92.12 91 GLY A C 1
ATOM 691 O O . GLY A 1 91 ? -2.914 1.297 19.090 1.00 92.12 91 GLY A O 1
ATOM 692 N N . LEU A 1 92 ? -3.686 0.999 16.995 1.00 91.06 92 LEU A N 1
ATOM 693 C CA . LEU A 1 92 ? -5.104 0.916 17.346 1.00 91.06 92 LEU A CA 1
ATOM 694 C C . LEU A 1 92 ? -5.440 -0.363 18.115 1.00 91.06 92 LEU A C 1
ATOM 696 O O . LEU A 1 92 ? -6.225 -0.316 19.057 1.00 91.06 92 LEU A O 1
ATOM 700 N N . HIS A 1 93 ? -4.822 -1.495 17.766 1.00 89.12 93 HIS A N 1
ATOM 701 C CA . HIS A 1 93 ? -4.987 -2.737 18.523 1.00 89.12 93 HIS A CA 1
ATOM 702 C C . HIS A 1 93 ? -4.526 -2.554 19.975 1.00 89.12 93 HIS A C 1
ATOM 704 O O . HIS A 1 93 ? -5.212 -2.946 20.920 1.00 89.12 93 HIS A O 1
ATOM 710 N N . ARG A 1 94 ? -3.358 -1.929 20.176 1.00 88.69 94 ARG A N 1
ATOM 711 C CA . ARG A 1 94 ? -2.830 -1.657 21.516 1.00 88.69 94 ARG A CA 1
ATOM 712 C C . ARG A 1 94 ? -3.677 -0.629 22.262 1.00 88.69 94 ARG A C 1
ATOM 714 O O . ARG A 1 94 ? -3.953 -0.834 23.439 1.00 88.69 94 ARG A O 1
ATOM 721 N N . SER A 1 95 ? -4.093 0.458 21.612 1.00 87.62 95 SER A N 1
ATOM 722 C CA . SER A 1 95 ? -4.899 1.492 22.270 1.00 87.62 95 SER A CA 1
ATOM 723 C C . SER A 1 95 ? -6.277 0.968 22.684 1.00 87.62 95 SER A C 1
ATOM 725 O O . SER A 1 95 ? -6.686 1.197 23.821 1.00 87.62 95 SER A O 1
ATOM 727 N N . GLY A 1 96 ? -6.947 0.192 21.824 1.00 84.19 96 GLY A N 1
ATOM 728 C CA . GLY A 1 96 ? -8.212 -0.477 22.140 1.00 84.19 96 GLY A CA 1
ATOM 729 C C . GLY A 1 96 ? -8.072 -1.454 23.308 1.00 84.19 96 GLY A C 1
ATOM 730 O O . GLY A 1 96 ? -8.871 -1.413 24.243 1.00 84.19 96 GLY A O 1
ATOM 731 N N . GLY A 1 97 ? -7.003 -2.259 23.313 1.00 82.06 97 GLY A N 1
ATOM 732 C CA . GLY A 1 97 ? -6.704 -3.195 24.399 1.00 82.06 97 GLY A CA 1
ATOM 733 C C . GLY A 1 97 ? -6.389 -2.522 25.740 1.00 82.06 97 GLY A C 1
ATOM 734 O O . GLY A 1 97 ? -6.875 -2.970 26.772 1.00 82.06 97 GLY A O 1
ATOM 735 N N . CYS A 1 98 ? -5.614 -1.431 25.748 1.00 84.81 98 CYS A N 1
ATOM 736 C CA . CYS A 1 98 ? -5.250 -0.723 26.982 1.00 84.81 98 CYS A CA 1
ATOM 737 C C . CYS A 1 98 ? -6.397 0.116 27.564 1.00 84.81 98 CYS A C 1
ATOM 739 O O . CYS A 1 98 ? -6.499 0.243 28.780 1.00 84.81 98 CYS A O 1
ATOM 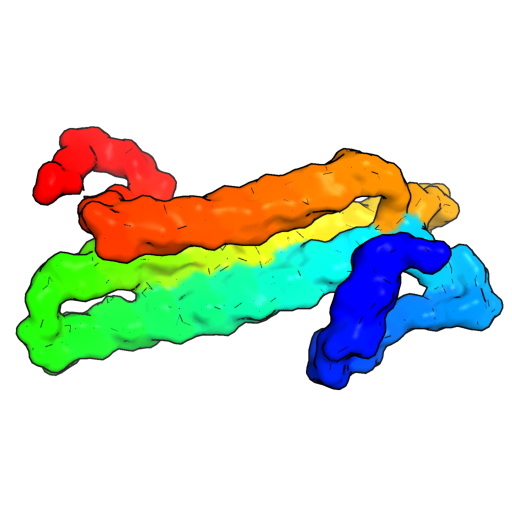741 N N . VAL A 1 99 ? -7.234 0.719 26.715 1.00 84.81 99 VAL A N 1
ATOM 742 C CA . VAL A 1 99 ? -8.342 1.590 27.150 1.00 84.81 99 VAL A CA 1
ATOM 743 C C . VAL A 1 99 ? -9.634 0.790 27.374 1.00 84.81 99 VAL A C 1
ATOM 745 O O . VAL A 1 99 ? -10.563 1.285 28.007 1.00 84.81 99 VAL A O 1
ATOM 748 N N . GLY A 1 100 ? -9.713 -0.440 26.853 1.00 77.94 100 GLY A N 1
ATOM 749 C CA . GLY A 1 100 ? -10.913 -1.279 26.918 1.00 77.94 100 GLY A CA 1
ATOM 750 C C . GLY A 1 100 ? -12.086 -0.719 26.109 1.00 77.94 100 GLY A C 1
ATOM 751 O O . GLY A 1 100 ? -13.237 -1.060 26.370 1.00 77.94 100 GLY A O 1
ATOM 752 N N . LYS A 1 101 ? -11.814 0.177 25.150 1.00 79.62 101 LYS A N 1
ATOM 753 C CA . LYS A 1 101 ? -12.828 0.811 24.300 1.00 79.62 101 LYS A CA 1
ATOM 754 C C . LYS A 1 101 ? -12.776 0.248 22.894 1.00 79.62 101 LYS A C 1
ATOM 756 O O . LYS A 1 101 ? -11.701 0.046 22.335 1.00 79.62 101 LYS A O 1
ATOM 761 N N . ALA A 1 102 ? -13.956 0.056 22.315 1.00 79.25 102 ALA A N 1
ATOM 762 C CA . ALA A 1 102 ? -14.073 -0.448 20.962 1.00 79.25 102 ALA A CA 1
ATOM 763 C C . ALA A 1 102 ? -13.540 0.554 19.930 1.00 79.25 102 ALA A C 1
ATOM 765 O O . ALA A 1 102 ? -13.865 1.742 19.980 1.00 79.25 102 ALA A O 1
ATOM 766 N N . ILE A 1 103 ? -12.729 0.068 18.987 1.00 83.06 103 ILE A N 1
ATOM 767 C CA . ILE A 1 103 ? -12.241 0.858 17.857 1.00 83.06 103 ILE A CA 1
ATOM 768 C C . ILE A 1 103 ? -13.279 0.739 16.743 1.00 83.06 103 ILE A C 1
ATOM 770 O O . ILE A 1 103 ? -13.178 -0.121 15.872 1.00 83.06 103 ILE A O 1
ATOM 774 N N . THR A 1 104 ? -14.310 1.581 16.794 1.00 82.56 104 THR A N 1
ATOM 775 C CA . THR A 1 104 ? -15.443 1.565 15.854 1.00 82.56 104 THR A CA 1
ATOM 776 C C . THR A 1 104 ? -15.692 2.936 15.226 1.00 82.56 104 THR A C 1
ATOM 778 O O . THR A 1 104 ? -15.062 3.934 15.575 1.00 82.56 104 THR A O 1
ATOM 781 N N . GLY A 1 105 ? -16.606 2.984 14.252 1.00 84.19 105 GLY A N 1
ATOM 782 C CA . GLY A 1 105 ? -17.018 4.213 13.574 1.00 84.19 105 GLY A CA 1
ATOM 783 C C . GLY A 1 105 ? -16.393 4.412 12.193 1.00 84.19 105 GLY A C 1
ATOM 784 O O . GLY A 1 105 ? -15.774 3.517 11.618 1.00 84.19 105 GLY A O 1
ATOM 785 N N . TRP A 1 106 ? -16.604 5.607 11.642 1.00 89.44 106 TRP A N 1
ATOM 786 C CA . TRP A 1 106 ? -16.232 5.952 10.269 1.00 89.44 106 TRP A CA 1
ATOM 787 C C . TRP A 1 106 ? -14.742 6.277 10.105 1.00 89.44 106 TRP A C 1
ATOM 789 O O . TRP A 1 106 ? -14.197 6.076 9.025 1.00 89.44 106 TRP A O 1
ATOM 799 N N . LEU A 1 107 ? -14.065 6.733 11.163 1.00 89.94 107 LEU A N 1
ATOM 800 C CA . LEU A 1 107 ? -12.650 7.115 11.104 1.00 89.94 107 LEU A CA 1
ATOM 801 C C . LEU A 1 107 ? -11.719 5.926 10.789 1.00 89.94 107 LEU A C 1
ATOM 803 O O . LEU A 1 107 ? -10.965 6.032 9.820 1.00 89.94 107 LEU A O 1
ATOM 807 N N . PRO A 1 108 ? -11.782 4.776 11.500 1.00 90.50 108 PRO A N 1
ATOM 808 C CA . PRO A 1 108 ? -10.987 3.601 11.131 1.00 90.50 108 PRO A CA 1
ATOM 809 C C . PRO A 1 108 ? -11.322 3.085 9.728 1.00 90.50 108 PRO A C 1
ATOM 811 O O . PRO A 1 108 ? -10.431 2.658 8.996 1.00 90.50 108 PRO A O 1
ATOM 814 N N . ALA A 1 109 ? -12.598 3.173 9.334 1.00 89.75 109 ALA A N 1
ATOM 815 C CA . ALA A 1 109 ? -13.056 2.759 8.014 1.00 89.75 109 ALA A CA 1
ATOM 816 C C . ALA A 1 109 ? -12.446 3.614 6.897 1.00 89.75 109 ALA A C 1
ATOM 818 O O . ALA A 1 109 ? -11.899 3.069 5.941 1.00 89.75 109 ALA A O 1
ATOM 819 N N . LEU A 1 110 ? -12.491 4.943 7.033 1.00 92.88 110 LEU A N 1
ATOM 820 C CA . LEU A 1 110 ? -11.886 5.857 6.068 1.00 92.88 110 LEU A CA 1
ATOM 821 C C . LEU A 1 110 ? -10.370 5.730 6.029 1.00 92.88 110 LEU A C 1
ATOM 823 O O . LEU A 1 110 ? -9.807 5.800 4.946 1.00 92.88 110 LEU A O 1
ATOM 827 N N . ALA A 1 111 ? -9.715 5.532 7.174 1.00 92.50 111 ALA A N 1
ATOM 828 C CA . ALA A 1 111 ? -8.271 5.336 7.231 1.00 92.50 111 ALA A CA 1
ATOM 829 C C . ALA A 1 111 ? -7.842 4.067 6.477 1.00 92.50 111 ALA A C 1
ATOM 831 O O . ALA A 1 111 ? -6.896 4.094 5.694 1.00 92.50 111 ALA A O 1
ATOM 832 N N . TRP A 1 112 ? -8.568 2.962 6.662 1.00 94.19 112 TRP A N 1
ATOM 833 C CA . TRP A 1 112 ? -8.318 1.737 5.905 1.00 94.19 112 TRP A CA 1
ATOM 834 C C . TRP A 1 112 ? -8.635 1.918 4.412 1.00 94.19 112 TRP A C 1
ATOM 836 O O . TRP A 1 112 ? -7.840 1.531 3.555 1.00 94.19 112 TRP A O 1
ATOM 846 N N . LEU A 1 113 ? -9.770 2.541 4.082 1.00 94.06 113 LEU A N 1
ATOM 847 C CA . LEU A 1 113 ? -10.198 2.725 2.697 1.00 94.06 113 LEU A CA 1
ATOM 848 C C . LEU A 1 113 ? -9.270 3.671 1.930 1.00 94.06 113 LEU A C 1
ATOM 850 O O . LEU A 1 113 ? -8.919 3.368 0.797 1.00 94.06 113 LEU A O 1
ATOM 854 N N . SER A 1 114 ? -8.828 4.774 2.533 1.00 94.00 114 SER A N 1
ATOM 855 C CA . SER A 1 114 ? -7.929 5.736 1.889 1.00 94.00 114 SER A CA 1
ATOM 856 C C . SER A 1 114 ? -6.575 5.119 1.550 1.00 94.00 114 SER A C 1
ATOM 858 O O . SER A 1 114 ? -6.058 5.357 0.462 1.00 94.00 114 SER A O 1
ATOM 860 N N . MET A 1 115 ? -6.034 4.265 2.421 1.00 93.44 115 MET A N 1
ATOM 861 C CA . MET A 1 115 ? -4.777 3.560 2.166 1.00 93.44 115 MET A CA 1
ATOM 862 C C . MET A 1 115 ? -4.896 2.545 1.030 1.00 93.44 115 MET A C 1
ATOM 864 O O . MET A 1 115 ? -4.052 2.521 0.138 1.00 93.44 115 MET A O 1
ATOM 868 N N . ASN A 1 116 ? -5.954 1.732 1.028 1.00 94.56 116 ASN A N 1
ATOM 869 C CA . ASN A 1 116 ? -6.112 0.666 0.034 1.00 94.56 116 ASN A CA 1
ATOM 870 C C . ASN A 1 116 ? -6.598 1.206 -1.318 1.00 94.56 116 ASN A C 1
ATOM 872 O O . ASN A 1 116 ? -6.062 0.832 -2.360 1.00 94.56 116 ASN A O 1
ATOM 876 N N . LEU A 1 117 ? -7.567 2.126 -1.316 1.00 94.44 117 LEU A N 1
ATOM 877 C CA . LEU A 1 117 ? -8.049 2.773 -2.535 1.00 94.44 117 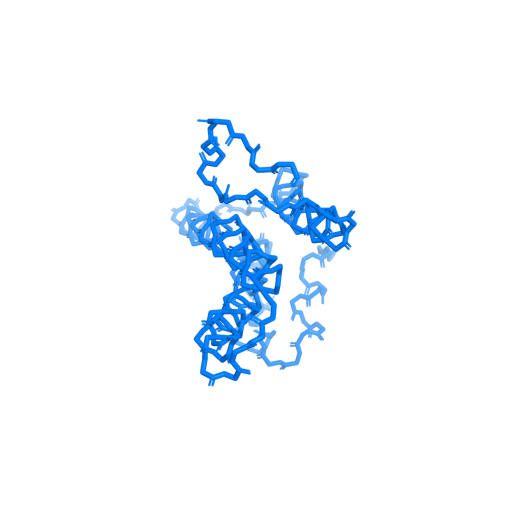LEU A CA 1
ATOM 878 C C . LEU A 1 117 ? -6.991 3.715 -3.117 1.00 94.44 117 LEU A C 1
ATOM 880 O O . LEU A 1 117 ? -6.789 3.720 -4.326 1.00 94.44 117 LEU A O 1
ATOM 884 N N . GLY A 1 118 ? -6.277 4.464 -2.273 1.00 92.25 118 GLY A N 1
ATOM 885 C CA . GLY A 1 118 ? -5.166 5.310 -2.707 1.00 92.25 118 GLY A CA 1
ATOM 886 C C . GLY A 1 118 ? -4.057 4.497 -3.373 1.00 92.25 118 GLY A C 1
ATOM 887 O O . GLY A 1 118 ? -3.591 4.870 -4.447 1.00 92.25 118 GLY A O 1
ATOM 888 N N . ALA A 1 119 ? -3.696 3.342 -2.804 1.00 91.88 119 ALA A N 1
ATOM 889 C CA . ALA A 1 119 ? -2.736 2.426 -3.416 1.00 91.88 119 ALA A CA 1
ATOM 890 C C . ALA A 1 119 ? -3.235 1.854 -4.755 1.00 91.88 119 ALA A C 1
ATOM 892 O O . ALA A 1 119 ? -2.458 1.759 -5.706 1.00 91.88 119 ALA A O 1
ATOM 893 N N . ALA A 1 120 ? -4.526 1.526 -4.872 1.00 92.38 120 ALA A N 1
ATOM 894 C CA . ALA A 1 120 ? -5.114 1.076 -6.133 1.00 92.38 120 ALA A CA 1
ATOM 895 C C . ALA A 1 120 ? -5.085 2.174 -7.212 1.00 92.38 120 ALA A C 1
ATOM 897 O O . ALA A 1 120 ? -4.652 1.918 -8.334 1.00 92.38 120 ALA A O 1
ATOM 898 N N . ILE A 1 121 ? -5.476 3.407 -6.870 1.00 93.44 121 ILE A N 1
ATOM 899 C CA . ILE A 1 121 ? -5.436 4.558 -7.787 1.00 93.44 121 ILE A CA 1
ATOM 900 C C . ILE A 1 121 ? -3.999 4.840 -8.232 1.00 93.44 121 ILE A C 1
ATOM 902 O O . ILE A 1 121 ? -3.747 5.023 -9.422 1.00 93.44 121 ILE A O 1
ATOM 906 N N . LEU A 1 122 ? -3.045 4.827 -7.298 1.00 90.31 122 LEU A N 1
ATOM 907 C CA . LEU A 1 122 ? -1.634 5.019 -7.615 1.00 90.31 122 LEU A CA 1
ATOM 908 C C . LEU A 1 122 ? -1.107 3.906 -8.526 1.00 90.31 122 LEU A C 1
ATOM 910 O O . LEU A 1 122 ? -0.382 4.191 -9.470 1.00 90.31 122 LEU A O 1
ATOM 914 N N . THR A 1 123 ? -1.518 2.656 -8.298 1.00 90.94 123 THR A N 1
ATOM 915 C CA . THR A 1 123 ? -1.162 1.533 -9.177 1.00 90.94 123 THR A CA 1
ATOM 916 C C . THR A 1 123 ? -1.636 1.791 -10.607 1.00 90.94 123 THR A C 1
ATOM 918 O O . THR A 1 123 ? -0.851 1.654 -11.541 1.00 90.94 123 THR A O 1
ATOM 921 N N . VAL A 1 124 ? -2.886 2.232 -10.788 1.00 92.75 124 VAL A N 1
ATOM 922 C CA . VAL A 1 124 ? -3.417 2.598 -12.113 1.00 92.75 124 VAL A CA 1
ATOM 923 C C . VAL A 1 124 ? -2.606 3.734 -12.736 1.00 92.75 124 VAL A C 1
ATOM 925 O O . VAL A 1 124 ? -2.210 3.627 -13.892 1.00 92.75 124 VAL A O 1
ATOM 928 N N . ALA A 1 125 ? -2.295 4.787 -11.976 1.00 90.75 125 ALA A N 1
ATOM 929 C CA . ALA A 1 125 ? -1.501 5.909 -12.476 1.00 90.75 125 ALA A CA 1
ATOM 930 C C . ALA A 1 125 ? -0.103 5.471 -12.951 1.00 90.75 125 ALA A C 1
ATOM 932 O O . ALA A 1 125 ? 0.361 5.914 -14.000 1.00 90.75 125 ALA A O 1
ATOM 933 N N . VAL A 1 126 ? 0.549 4.566 -12.217 1.00 90.19 126 VAL A N 1
ATOM 934 C CA . VAL A 1 126 ? 1.864 4.019 -12.584 1.00 90.19 126 VAL A CA 1
ATOM 935 C C . VAL A 1 126 ? 1.785 3.174 -13.852 1.00 90.19 126 VAL A C 1
ATOM 937 O O . VAL A 1 126 ? 2.606 3.342 -14.750 1.00 90.19 126 VAL A O 1
ATOM 940 N N . LEU A 1 127 ? 0.751 2.340 -13.986 1.00 89.38 127 LEU A N 1
ATOM 941 C CA . LEU A 1 127 ? 0.505 1.578 -15.215 1.00 89.38 127 LEU A CA 1
ATOM 942 C C . LEU A 1 127 ? 0.179 2.476 -16.420 1.00 89.38 127 LEU A C 1
ATOM 944 O O . LEU A 1 127 ? 0.450 2.092 -17.554 1.00 89.38 127 LEU A O 1
ATOM 948 N N . MET A 1 128 ? -0.359 3.676 -16.186 1.00 90.25 128 MET A N 1
ATOM 949 C CA . MET A 1 128 ? -0.587 4.699 -17.213 1.00 90.25 128 MET A CA 1
ATOM 950 C C . MET A 1 128 ? 0.655 5.552 -17.530 1.00 90.25 128 MET A C 1
ATOM 952 O O . MET A 1 128 ? 0.569 6.439 -18.376 1.00 90.25 128 MET A O 1
ATOM 956 N N . GLY A 1 129 ? 1.801 5.295 -16.889 1.00 84.31 129 GLY A N 1
ATOM 957 C CA . GLY A 1 129 ? 3.080 5.938 -17.207 1.00 84.31 129 GLY A CA 1
ATOM 958 C C . GLY A 1 129 ? 3.693 6.782 -16.089 1.00 84.31 129 GLY A C 1
ATOM 959 O O . GLY A 1 129 ? 4.769 7.338 -16.288 1.00 84.31 129 GLY A O 1
ATOM 960 N N . LEU A 1 130 ? 3.073 6.874 -14.907 1.00 84.12 130 LEU A N 1
ATOM 961 C CA . LEU A 1 130 ? 3.665 7.590 -13.773 1.00 84.12 130 LEU A CA 1
ATOM 962 C C . LEU A 1 130 ? 4.881 6.825 -13.213 1.00 84.12 130 LEU A C 1
ATOM 964 O O . LEU A 1 130 ? 4.729 5.863 -12.465 1.00 84.12 130 LEU A O 1
ATOM 968 N N . LYS A 1 131 ? 6.098 7.283 -13.521 1.00 78.19 131 LYS A N 1
ATOM 969 C CA . LYS A 1 131 ? 7.368 6.653 -13.098 1.00 78.19 131 LYS A CA 1
ATOM 970 C C . LYS A 1 131 ? 8.118 7.503 -12.067 1.00 78.19 131 LYS A C 1
ATOM 972 O O . LYS A 1 131 ? 9.262 7.903 -12.262 1.00 78.19 131 LYS A O 1
ATOM 977 N N . VAL A 1 132 ? 7.449 7.820 -10.961 1.00 77.19 132 VAL A N 1
ATOM 978 C CA . VAL A 1 132 ?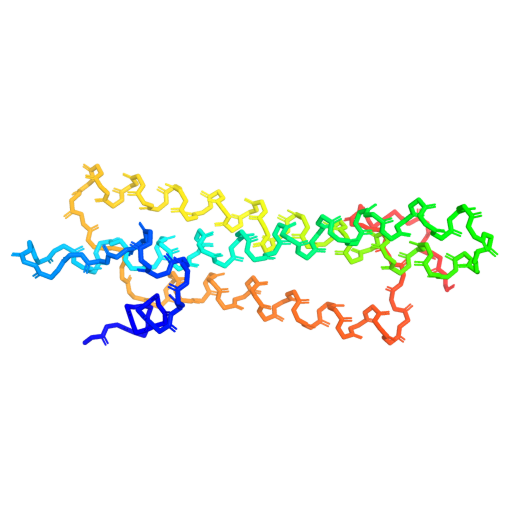 7.990 8.696 -9.910 1.00 77.19 132 VAL A CA 1
ATOM 979 C C . VAL A 1 132 ? 8.445 7.870 -8.711 1.00 77.19 132 VAL A C 1
ATOM 981 O O . VAL A 1 132 ? 7.673 7.081 -8.177 1.00 77.19 132 VAL A O 1
ATOM 984 N N . SER A 1 133 ? 9.690 8.030 -8.258 1.00 71.81 133 SER A N 1
ATOM 985 C CA . SER A 1 133 ? 10.137 7.420 -6.992 1.00 71.81 133 SER A CA 1
ATOM 986 C C . SER A 1 133 ? 9.310 7.946 -5.810 1.00 71.81 133 SER A C 1
ATOM 988 O O . SER A 1 133 ? 8.867 9.092 -5.838 1.00 71.81 133 SER A O 1
ATOM 990 N N . VAL A 1 134 ? 9.157 7.161 -4.734 1.00 68.50 134 VAL A N 1
ATOM 991 C CA . VAL A 1 134 ? 8.398 7.564 -3.527 1.00 68.50 134 VAL A CA 1
ATOM 992 C C . VAL A 1 134 ? 8.910 8.872 -2.900 1.00 68.50 134 VAL A C 1
ATOM 994 O O . VAL A 1 134 ? 8.170 9.551 -2.197 1.00 68.50 134 VAL A O 1
ATOM 997 N N . VAL A 1 135 ? 10.168 9.234 -3.171 1.00 70.94 135 VAL A N 1
ATOM 998 C CA . VAL A 1 135 ? 10.814 10.460 -2.674 1.00 70.94 135 VAL A CA 1
ATOM 999 C C . VAL A 1 135 ? 10.450 11.696 -3.514 1.00 70.94 135 VAL A C 1
ATOM 1001 O O . VAL A 1 135 ? 10.720 12.811 -3.088 1.00 70.94 135 VAL A O 1
ATOM 1004 N N . VAL A 1 136 ? 9.819 11.524 -4.685 1.00 68.69 136 VAL A N 1
ATOM 1005 C CA . VAL A 1 136 ? 9.387 12.612 -5.586 1.00 68.69 136 VAL A CA 1
ATOM 1006 C C . VAL A 1 136 ? 10.510 13.642 -5.793 1.00 68.69 136 VAL A C 1
ATOM 1008 O O . VAL A 1 136 ? 10.357 14.834 -5.531 1.00 68.69 136 VAL A O 1
ATOM 1011 N N . MET A 1 137 ? 11.690 13.177 -6.213 1.00 63.56 137 MET A N 1
ATOM 1012 C CA . MET A 1 137 ? 12.813 14.080 -6.476 1.00 63.56 137 MET A CA 1
ATOM 1013 C C . MET A 1 137 ? 12.585 14.856 -7.772 1.00 63.56 137 MET A C 1
ATOM 1015 O O . MET A 1 137 ? 12.418 14.267 -8.836 1.00 63.56 137 MET A O 1
ATOM 1019 N N . PHE A 1 138 ? 12.595 16.184 -7.666 1.00 57.62 138 PHE A N 1
ATOM 1020 C CA . PHE A 1 138 ? 12.535 17.090 -8.808 1.00 57.62 138 PHE A CA 1
ATOM 1021 C C . PHE A 1 138 ? 13.940 17.277 -9.420 1.00 57.62 138 PHE A C 1
ATOM 1023 O O . PHE A 1 138 ? 14.902 17.398 -8.658 1.00 57.62 138 PHE A O 1
ATOM 1030 N N . PRO A 1 139 ? 14.082 17.375 -10.756 1.00 64.50 139 PRO A N 1
ATOM 1031 C CA . PRO A 1 139 ? 13.037 17.231 -11.767 1.00 64.50 139 PRO A CA 1
ATOM 1032 C C . PRO A 1 139 ? 12.607 15.771 -11.935 1.00 64.50 139 PRO A C 1
ATOM 1034 O O . PRO A 1 139 ? 13.437 14.867 -11.996 1.00 64.50 139 PRO A O 1
ATOM 1037 N N . LEU A 1 140 ? 11.293 15.555 -12.008 1.00 57.41 140 LEU A N 1
ATOM 1038 C CA . LEU A 1 140 ? 10.738 14.231 -12.266 1.00 57.41 140 LEU A CA 1
ATOM 1039 C C . LEU A 1 140 ? 11.089 13.816 -13.705 1.00 57.41 140 LEU A C 1
ATOM 1041 O O . LEU A 1 140 ? 10.945 14.649 -14.605 1.00 57.41 140 LEU A O 1
ATOM 1045 N N . PRO A 1 141 ? 11.552 12.576 -13.945 1.00 55.50 141 PRO A N 1
ATOM 1046 C CA . PRO A 1 141 ? 11.721 12.082 -15.304 1.00 55.50 141 PRO A CA 1
ATOM 1047 C C . PRO A 1 141 ? 10.353 12.080 -16.004 1.00 55.50 141 PRO A C 1
ATOM 1049 O O . PRO A 1 141 ? 9.381 11.561 -15.449 1.00 55.50 141 PRO A O 1
ATOM 1052 N N . LEU A 1 142 ? 10.294 12.736 -17.170 1.00 49.72 142 LEU A N 1
ATOM 1053 C CA . LEU A 1 142 ? 9.146 12.726 -18.084 1.00 49.72 142 LEU A CA 1
ATOM 1054 C C . LEU A 1 142 ? 8.931 11.325 -18.662 1.00 49.72 142 LEU A C 1
ATOM 1056 O O . LEU A 1 142 ? 9.945 10.693 -19.039 1.00 49.72 142 LEU A O 1
#

Sequence (142 aa):
MSIATTLVKSTPIFGRMFAVDKSTGLEEINAWPALMIMSSFVWLVVAGLLGLVMPATQIFDLGSDHFYTTLTLHGAALTFPFSFQLMMGVGLHRSGGCVGKAITGWLPALAWLSMNLGAAILTVAVLMGLKVSVVVMFPLPL

Mean predicted aligned error: 7.47 Å